Protein AF-A0A942SUY9-F1 (afdb_monomer_lite)

Secondary structure (DSSP, 8-state):
-HHHHHHHHHHHHHHHHHHHHHHHHHHHHHHHHHT--HHHHHHHHHHHHHHHHHHHHHHHHHHHHHHHHHHHTT---TT--HHHHHHH---HHHHHHHHHHHHHHHHHHHHHHHHHHHHHHHHHHHHHHHHHHHHHHHHT-------S------SSSS----

Radius of gyration: 27.51 Å; chains: 1; bounding box: 75×38×68 Å

Foldseek 3Di:
DVLLVQLLVLLVVLLVLLVVLLVLLVVLVVCLVVVPDPVVVVVSVVVNVVSVVVNVVSVVSNLVSQVVVCVVVVHPDPDCDLVNVLVPDPDPVSSVSSVVSVVSSVVSVVSSVVSVVVSVVSVVVVVVVVVVVVVVVVVPDDPPDPDPDPDDPPPDDPPDDD

Structure (mmCIF, N/CA/C/O backbone):
data_AF-A0A942SUY9-F1
#
_entry.id   AF-A0A942SUY9-F1
#
loop_
_atom_site.group_PDB
_atom_site.id
_atom_site.type_symbol
_atom_site.label_atom_id
_atom_site.label_alt_id
_atom_site.label_comp_id
_atom_site.label_asym_id
_atom_site.label_entity_id
_atom_site.label_seq_id
_atom_site.pdbx_PDB_ins_code
_atom_site.Cartn_x
_atom_site.Cartn_y
_atom_site.Cartn_z
_atom_site.occupancy
_atom_site.B_iso_or_equiv
_atom_site.auth_seq_id
_atom_site.auth_comp_id
_atom_site.auth_asym_id
_atom_site.auth_atom_id
_atom_site.pdbx_PDB_model_num
ATOM 1 N N . MET A 1 1 ? -23.904 1.692 16.390 1.00 52.28 1 MET A N 1
ATOM 2 C CA . MET A 1 1 ? -23.427 0.503 15.653 1.00 52.28 1 MET A CA 1
ATOM 3 C C . MET A 1 1 ? -23.087 0.849 14.207 1.00 52.28 1 MET A C 1
ATOM 5 O O . MET A 1 1 ? -21.927 0.708 13.861 1.00 52.28 1 MET A O 1
ATOM 9 N N . GLU A 1 2 ? -23.992 1.466 13.437 1.00 63.59 2 GLU A N 1
ATOM 10 C CA . GLU A 1 2 ? -23.779 1.797 12.008 1.00 63.59 2 GLU A CA 1
ATOM 11 C C . GLU A 1 2 ? -22.434 2.455 11.622 1.00 63.59 2 GLU A C 1
ATOM 13 O O . GLU A 1 2 ? -21.849 2.089 10.607 1.00 63.59 2 GLU A O 1
ATOM 18 N N . SER A 1 3 ? -21.914 3.419 12.393 1.00 70.12 3 SER A N 1
ATOM 19 C CA . SER A 1 3 ? -20.660 4.115 12.036 1.00 70.12 3 SER A CA 1
ATOM 20 C C . SER A 1 3 ? -19.411 3.231 12.176 1.00 70.12 3 SER A C 1
ATOM 22 O O . SER A 1 3 ? -18.438 3.420 11.451 1.00 70.12 3 SER A O 1
ATOM 24 N N . LEU A 1 4 ? -19.436 2.246 13.081 1.00 75.62 4 LEU A N 1
ATOM 25 C CA . LEU A 1 4 ? -18.316 1.328 13.311 1.00 75.62 4 LEU A CA 1
ATOM 26 C C . LEU A 1 4 ? -18.268 0.231 12.241 1.00 75.62 4 LEU A C 1
ATOM 28 O O . LEU A 1 4 ? -17.191 -0.137 11.771 1.00 75.62 4 LEU A O 1
ATOM 32 N N . ASP A 1 5 ? -19.440 -0.230 11.805 1.00 80.56 5 ASP A N 1
ATOM 33 C CA . ASP A 1 5 ? -19.569 -1.181 10.701 1.00 80.56 5 ASP A CA 1
ATOM 34 C C . ASP A 1 5 ? -19.111 -0.539 9.383 1.00 80.56 5 ASP A C 1
ATOM 36 O O . ASP A 1 5 ? -18.335 -1.137 8.638 1.00 80.56 5 ASP A O 1
ATOM 40 N N . LYS A 1 6 ? -19.480 0.731 9.145 1.00 84.19 6 LYS A N 1
ATOM 41 C CA . LYS A 1 6 ? -18.977 1.526 8.009 1.00 84.19 6 LYS A CA 1
ATOM 42 C C . LYS A 1 6 ? -17.454 1.663 8.032 1.00 84.19 6 LYS A C 1
ATOM 44 O O . LYS A 1 6 ? -16.810 1.404 7.018 1.00 84.19 6 LYS A O 1
ATOM 49 N N . LEU A 1 7 ? -16.865 2.004 9.182 1.00 83.81 7 LEU A N 1
ATOM 50 C CA . LEU A 1 7 ? -15.408 2.088 9.328 1.00 83.81 7 LEU A CA 1
ATOM 51 C C . LEU A 1 7 ? -14.733 0.740 9.045 1.00 83.81 7 LEU A C 1
ATOM 53 O O . LEU A 1 7 ? -13.727 0.687 8.342 1.00 83.81 7 LEU A O 1
ATOM 57 N N . THR A 1 8 ? -15.304 -0.354 9.551 1.00 84.88 8 THR A N 1
ATOM 58 C CA . THR A 1 8 ? -14.786 -1.708 9.315 1.00 84.88 8 THR A CA 1
ATOM 59 C C . THR A 1 8 ? -14.827 -2.056 7.827 1.00 84.88 8 THR A C 1
ATOM 61 O O . THR A 1 8 ? -13.835 -2.542 7.289 1.00 84.88 8 THR A O 1
ATOM 64 N N . GLN A 1 9 ? -15.919 -1.729 7.132 1.00 87.62 9 GLN A N 1
ATOM 65 C CA . GLN A 1 9 ? -16.048 -1.952 5.692 1.00 87.62 9 GLN A CA 1
ATOM 66 C C . GLN A 1 9 ? -15.022 -1.148 4.879 1.00 87.62 9 GLN A C 1
ATOM 68 O O . GLN A 1 9 ? -14.422 -1.680 3.940 1.00 87.62 9 GLN A O 1
ATOM 73 N N . VAL A 1 10 ? -14.782 0.115 5.247 1.00 88.31 10 VAL A N 1
ATOM 74 C CA . VAL A 1 10 ? -13.748 0.953 4.618 1.00 88.31 10 VAL A CA 1
ATOM 75 C C . VAL A 1 10 ? -12.361 0.352 4.843 1.00 88.31 10 VAL A C 1
ATOM 77 O O . VAL A 1 10 ? -11.586 0.236 3.898 1.00 88.31 10 VAL A O 1
ATOM 80 N N . MET A 1 11 ? -12.062 -0.104 6.061 1.00 86.62 11 MET A N 1
ATOM 81 C CA . MET A 1 11 ? -10.779 -0.732 6.394 1.00 86.62 11 MET A CA 1
ATOM 82 C C . MET A 1 11 ? -10.549 -2.041 5.624 1.00 86.62 11 MET A C 1
ATOM 84 O O . MET A 1 11 ? -9.448 -2.278 5.134 1.00 86.62 11 MET A O 1
ATOM 88 N N . VAL A 1 12 ? -11.581 -2.875 5.459 1.00 89.00 12 VAL A N 1
ATOM 89 C CA . VAL A 1 12 ? -11.506 -4.088 4.623 1.00 89.00 12 VAL A CA 1
ATOM 90 C C . VAL A 1 12 ? -11.263 -3.730 3.156 1.00 89.00 12 VAL A C 1
ATOM 92 O O . VAL A 1 12 ? -10.423 -4.345 2.503 1.00 89.00 12 VAL A O 1
ATOM 95 N N . SER A 1 13 ? -11.945 -2.701 2.650 1.00 89.19 13 SER A N 1
ATOM 96 C CA . SER A 1 13 ? -11.771 -2.232 1.269 1.00 89.19 13 SER A CA 1
ATOM 97 C C . SER A 1 13 ? -10.371 -1.652 1.032 1.00 89.19 13 SER A C 1
ATOM 99 O O . SER A 1 13 ? -9.785 -1.870 -0.025 1.00 89.19 13 SER A O 1
ATOM 101 N N . LEU A 1 14 ? -9.799 -0.961 2.027 1.00 86.38 14 LEU A N 1
ATOM 102 C CA . LEU A 1 14 ? -8.409 -0.501 1.997 1.00 86.38 14 LEU A CA 1
ATOM 103 C C . LEU A 1 14 ? -7.436 -1.674 1.901 1.00 86.38 14 LEU A C 1
ATOM 105 O O . LEU A 1 14 ? -6.504 -1.610 1.102 1.00 86.38 14 LEU A O 1
ATOM 109 N N . VAL A 1 15 ? -7.653 -2.739 2.677 1.00 89.12 15 VAL A N 1
ATOM 110 C CA . VAL A 1 15 ? -6.819 -3.947 2.614 1.00 89.12 15 VAL A CA 1
ATOM 111 C C . VAL A 1 15 ? -6.871 -4.580 1.224 1.00 89.12 15 VAL A C 1
ATOM 113 O O . VAL A 1 15 ? -5.812 -4.808 0.650 1.00 89.12 15 VAL A O 1
ATOM 116 N N . ASP A 1 16 ? -8.060 -4.794 0.652 1.00 90.88 16 ASP A N 1
ATOM 117 C CA . ASP A 1 16 ? -8.207 -5.368 -0.699 1.00 90.88 16 ASP A CA 1
ATOM 118 C C . ASP A 1 16 ? -7.511 -4.500 -1.764 1.00 90.88 16 ASP A C 1
ATOM 120 O O . ASP A 1 16 ? -6.772 -5.001 -2.613 1.00 90.88 16 ASP A O 1
ATOM 124 N N . ALA A 1 17 ? -7.660 -3.174 -1.686 1.00 87.88 17 ALA A N 1
ATOM 125 C CA . ALA A 1 17 ? -6.982 -2.262 -2.604 1.00 87.88 17 ALA A CA 1
ATOM 126 C C . ALA A 1 17 ? -5.445 -2.338 -2.491 1.00 87.88 17 ALA A C 1
ATOM 128 O O . ALA A 1 17 ? -4.758 -2.337 -3.515 1.00 87.88 17 ALA A O 1
ATOM 129 N N . HIS A 1 18 ? -4.900 -2.454 -1.274 1.00 88.12 18 HIS A N 1
ATOM 130 C CA . HIS A 1 18 ? -3.458 -2.622 -1.058 1.00 88.12 18 HIS A CA 1
ATOM 131 C C . HIS A 1 18 ? -2.959 -4.004 -1.508 1.00 88.12 18 HIS A C 1
ATOM 133 O O . HIS A 1 18 ? -1.880 -4.094 -2.086 1.00 88.12 18 HIS A O 1
ATOM 139 N N . GLU A 1 19 ? -3.731 -5.075 -1.313 1.00 90.25 19 GLU A N 1
ATOM 140 C CA . GLU A 1 19 ? -3.382 -6.412 -1.818 1.00 90.25 19 GLU A CA 1
ATOM 141 C C . GLU A 1 19 ? -3.293 -6.429 -3.347 1.00 90.25 19 GLU A C 1
ATOM 143 O O . GLU A 1 19 ? -2.331 -6.955 -3.911 1.00 90.25 19 GLU A O 1
ATOM 148 N N . ARG A 1 20 ? -4.245 -5.783 -4.030 1.00 89.62 20 ARG A N 1
ATOM 149 C CA . ARG A 1 20 ? -4.211 -5.628 -5.493 1.00 89.62 20 ARG A CA 1
ATOM 150 C C . ARG A 1 20 ? -3.013 -4.804 -5.955 1.00 89.62 20 ARG A C 1
ATOM 152 O O . ARG A 1 20 ? -2.364 -5.174 -6.931 1.00 89.62 20 ARG A O 1
ATOM 159 N N . LEU A 1 21 ? -2.702 -3.712 -5.253 1.00 87.56 21 LEU A N 1
ATOM 160 C CA . LEU A 1 21 ? -1.543 -2.875 -5.567 1.00 87.56 21 LEU A CA 1
ATOM 161 C C . LEU A 1 21 ? -0.229 -3.652 -5.399 1.00 87.56 21 LEU A C 1
ATOM 163 O O . LEU A 1 21 ? 0.648 -3.567 -6.254 1.00 87.56 21 LEU A O 1
ATOM 167 N N . LEU A 1 22 ? -0.114 -4.454 -4.339 1.00 88.00 22 LEU A N 1
ATOM 168 C CA . LEU A 1 22 ? 1.030 -5.335 -4.119 1.00 88.00 22 LEU A CA 1
ATOM 169 C C . LEU A 1 22 ? 1.167 -6.382 -5.232 1.00 88.00 22 LEU A C 1
ATOM 171 O O . LEU A 1 22 ? 2.281 -6.644 -5.686 1.00 88.00 22 LEU A O 1
ATOM 175 N N . GLY A 1 23 ? 0.051 -6.962 -5.684 1.00 88.56 23 GLY A N 1
ATOM 176 C CA . GLY A 1 23 ? 0.022 -7.880 -6.824 1.00 88.56 23 GLY A CA 1
ATOM 177 C C . GLY A 1 23 ? 0.595 -7.237 -8.087 1.00 88.56 23 GLY A C 1
ATOM 178 O O . GLY A 1 23 ? 1.552 -7.757 -8.656 1.00 88.56 23 GLY A O 1
ATOM 179 N N . LEU A 1 24 ? 0.101 -6.050 -8.456 1.00 87.62 24 LEU A N 1
ATOM 180 C CA . LEU A 1 24 ? 0.624 -5.302 -9.606 1.00 87.62 24 LEU A CA 1
ATOM 181 C C . LEU A 1 24 ? 2.106 -4.946 -9.456 1.00 87.62 24 LEU A C 1
ATOM 183 O O . LEU A 1 24 ? 2.856 -5.046 -10.424 1.00 87.62 24 LEU A O 1
ATOM 187 N N . ALA A 1 25 ? 2.546 -4.560 -8.257 1.00 85.44 25 ALA A N 1
ATOM 188 C CA . ALA A 1 25 ? 3.944 -4.223 -8.008 1.00 85.44 25 ALA A CA 1
ATOM 189 C C . ALA A 1 25 ? 4.876 -5.435 -8.205 1.00 85.44 25 ALA A C 1
ATOM 191 O O . ALA A 1 25 ? 5.979 -5.276 -8.735 1.00 85.44 25 ALA A O 1
ATOM 192 N N . LYS A 1 26 ? 4.427 -6.640 -7.820 1.00 86.88 26 LYS A N 1
ATOM 193 C CA . LYS A 1 26 ? 5.146 -7.908 -8.038 1.00 86.88 26 LYS A CA 1
ATOM 194 C C . LYS A 1 26 ? 5.122 -8.342 -9.506 1.00 86.88 26 LYS A C 1
ATOM 196 O O . LYS A 1 26 ? 6.146 -8.772 -10.025 1.00 86.88 26 LYS A O 1
ATOM 201 N N . GLU A 1 27 ? 3.993 -8.189 -10.196 1.00 86.00 27 GLU A N 1
ATOM 202 C CA . GLU A 1 27 ? 3.903 -8.444 -11.643 1.00 86.00 27 GLU A CA 1
ATOM 203 C C . GLU A 1 27 ? 4.849 -7.526 -12.429 1.00 86.00 27 GLU A C 1
ATOM 205 O O . GLU A 1 27 ? 5.609 -7.986 -13.279 1.00 86.00 27 GLU A O 1
ATOM 210 N N . LYS A 1 28 ? 4.880 -6.235 -12.081 1.00 84.00 28 LYS A N 1
ATOM 211 C CA . LYS A 1 28 ? 5.816 -5.257 -12.645 1.00 84.00 28 LYS A CA 1
ATOM 212 C C . LYS A 1 28 ? 7.272 -5.645 -12.395 1.00 84.00 28 LYS A C 1
ATOM 214 O O . LYS A 1 28 ? 8.099 -5.474 -13.284 1.00 84.00 28 LYS A O 1
ATOM 219 N N . GLN A 1 29 ? 7.586 -6.179 -11.213 1.00 82.31 29 GLN A N 1
ATOM 220 C CA . GLN A 1 29 ? 8.927 -6.671 -10.897 1.00 82.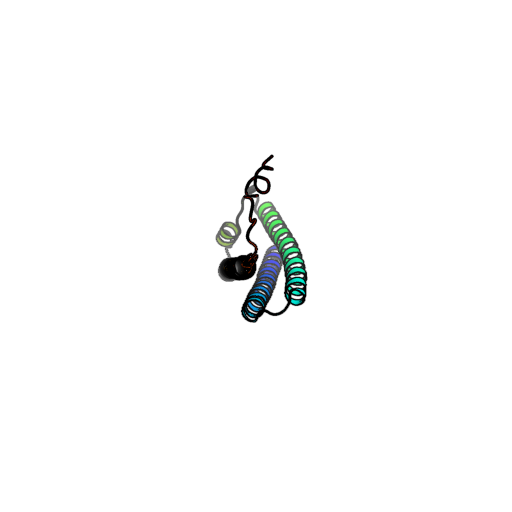31 29 GLN A CA 1
ATOM 221 C C . GLN A 1 29 ? 9.343 -7.813 -11.833 1.00 82.31 29 GLN A C 1
ATOM 223 O O . GLN A 1 29 ? 10.450 -7.783 -12.364 1.00 82.31 29 GLN A O 1
ATOM 228 N N . ALA A 1 30 ? 8.457 -8.784 -12.074 1.00 84.00 30 ALA A N 1
ATOM 229 C CA . ALA A 1 30 ? 8.721 -9.888 -12.999 1.00 84.00 30 ALA A CA 1
ATOM 230 C C . ALA A 1 30 ? 8.972 -9.381 -14.429 1.00 84.00 30 ALA A C 1
ATOM 232 O O . ALA A 1 30 ? 9.981 -9.716 -15.039 1.00 84.00 30 ALA A O 1
ATOM 233 N N . VAL A 1 31 ? 8.125 -8.471 -14.912 1.00 82.44 31 VAL A N 1
ATOM 234 C CA . VAL A 1 31 ? 8.239 -7.849 -16.244 1.00 82.44 31 VAL A CA 1
ATOM 235 C C . VAL A 1 31 ? 9.543 -7.053 -16.403 1.00 82.44 31 VAL A C 1
ATOM 237 O O . VAL A 1 31 ? 10.172 -7.106 -17.459 1.00 82.44 31 VAL A O 1
ATOM 240 N N . LEU A 1 32 ? 9.985 -6.344 -15.356 1.00 79.88 32 LEU A N 1
ATOM 241 C CA . LEU A 1 32 ? 11.270 -5.630 -15.347 1.00 79.88 32 LEU A CA 1
ATOM 242 C C . LEU A 1 32 ? 12.473 -6.580 -15.418 1.00 79.88 32 LEU A C 1
ATOM 244 O O . LEU A 1 32 ? 13.470 -6.236 -16.049 1.00 79.88 32 LEU A O 1
ATOM 248 N N . ILE A 1 33 ? 12.389 -7.749 -14.776 1.00 80.06 33 ILE A N 1
ATOM 249 C CA . ILE A 1 33 ? 13.440 -8.777 -14.811 1.00 80.06 33 ILE A CA 1
ATOM 250 C C . ILE A 1 33 ? 13.493 -9.446 -16.189 1.00 80.06 33 ILE A C 1
ATOM 252 O O . ILE A 1 33 ? 14.582 -9.636 -16.728 1.00 80.06 33 ILE A O 1
ATOM 256 N N . ASP A 1 34 ? 12.333 -9.750 -16.771 1.00 80.12 34 ASP A N 1
ATOM 257 C CA . ASP A 1 34 ? 12.224 -10.392 -18.085 1.00 80.12 34 ASP A CA 1
ATOM 258 C C . ASP A 1 34 ? 12.611 -9.447 -19.240 1.00 80.12 34 ASP A C 1
ATOM 260 O O . ASP A 1 34 ? 12.926 -9.896 -20.343 1.00 80.12 34 ASP A O 1
ATOM 264 N N . GLY A 1 35 ? 12.633 -8.131 -18.991 1.00 69.44 35 GLY A N 1
ATOM 265 C CA . GLY A 1 35 ? 12.999 -7.116 -19.981 1.00 69.44 35 GLY A CA 1
ATOM 266 C C . GLY A 1 35 ? 11.892 -6.818 -20.995 1.00 69.44 35 GLY A C 1
ATOM 267 O O . GLY A 1 35 ? 12.170 -6.312 -22.086 1.00 69.44 35 GLY A O 1
ATOM 268 N N . SER A 1 36 ? 10.640 -7.128 -20.654 1.00 60.31 36 SER A N 1
ATOM 269 C CA . SER A 1 36 ? 9.478 -6.882 -21.507 1.00 60.31 36 SER A CA 1
ATOM 270 C C . SER A 1 36 ? 9.256 -5.3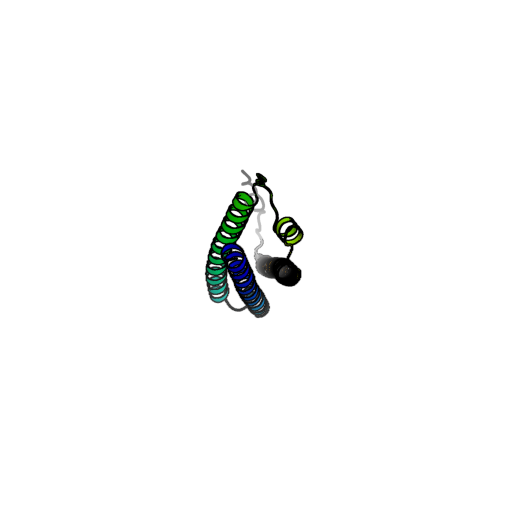79 -21.728 1.00 60.31 36 SER A C 1
ATOM 272 O O . SER A 1 36 ? 9.466 -4.549 -20.843 1.00 60.31 36 SER A O 1
ATOM 274 N N . GLY A 1 37 ? 8.880 -5.022 -22.958 1.00 65.62 37 GLY A N 1
ATOM 275 C CA . GLY A 1 37 ? 8.954 -3.662 -23.496 1.00 65.62 37 GLY A CA 1
ATOM 276 C C . GLY A 1 37 ? 8.226 -2.563 -22.706 1.00 65.62 37 GLY A C 1
ATOM 277 O O . GLY A 1 37 ? 7.296 -2.794 -21.934 1.00 65.62 37 GLY A O 1
ATOM 278 N N . VAL A 1 38 ? 8.623 -1.316 -22.981 1.00 72.44 38 VAL A N 1
ATOM 279 C CA . VAL A 1 38 ? 8.148 -0.072 -22.334 1.00 72.44 38 VAL A CA 1
ATOM 280 C C . VAL A 1 38 ? 6.613 0.059 -22.288 1.00 72.44 38 VAL A C 1
ATOM 282 O O . VAL A 1 38 ? 6.068 0.644 -21.353 1.00 72.44 38 VAL A O 1
ATOM 285 N N . GLU A 1 39 ? 5.898 -0.520 -23.254 1.00 76.50 39 GLU A N 1
ATOM 286 C CA . GLU A 1 39 ? 4.429 -0.510 -23.326 1.00 76.50 39 GLU A CA 1
ATOM 287 C C . GLU A 1 39 ? 3.752 -1.275 -22.173 1.00 76.50 39 GLU A C 1
ATOM 289 O O . GLU A 1 39 ? 2.680 -0.887 -21.705 1.00 76.50 39 GLU A O 1
ATOM 294 N N . GLU A 1 40 ? 4.360 -2.354 -21.669 1.00 78.94 40 GLU A N 1
ATOM 295 C CA . GLU A 1 40 ? 3.839 -3.072 -20.499 1.00 78.94 40 GLU A CA 1
ATOM 296 C C . GLU A 1 40 ? 3.975 -2.241 -19.232 1.00 78.94 40 GLU A C 1
ATOM 298 O O . GLU A 1 40 ? 3.010 -2.110 -18.477 1.00 78.94 40 GLU A O 1
ATOM 303 N N . LEU A 1 41 ? 5.119 -1.581 -19.056 1.00 79.12 41 LEU A N 1
ATOM 304 C CA . LEU A 1 41 ? 5.349 -0.679 -17.930 1.00 79.12 41 LEU A CA 1
ATOM 305 C C . LEU A 1 41 ? 4.336 0.471 -17.908 1.00 79.12 41 LEU A C 1
ATOM 307 O O . LEU A 1 41 ? 3.805 0.793 -16.846 1.00 79.12 41 LEU A O 1
ATOM 311 N N . GLN A 1 42 ? 3.994 1.042 -19.067 1.00 79.56 42 GLN A N 1
ATOM 312 C CA . GLN A 1 42 ? 2.954 2.074 -19.163 1.00 79.56 42 GLN A CA 1
ATOM 313 C C . GLN A 1 42 ? 1.573 1.566 -18.718 1.00 79.56 42 GLN A C 1
ATOM 315 O O . GLN A 1 42 ? 0.850 2.275 -18.014 1.00 79.56 42 GLN A O 1
ATOM 320 N N . ARG A 1 43 ? 1.213 0.323 -19.066 1.00 84.69 43 ARG A N 1
ATOM 321 C CA . ARG A 1 43 ? -0.044 -0.297 -18.614 1.00 84.69 43 ARG A CA 1
ATOM 322 C C . ARG A 1 43 ? -0.068 -0.505 -17.099 1.00 84.69 43 ARG A C 1
ATOM 324 O O . ARG A 1 43 ? -1.109 -0.263 -16.483 1.00 84.69 43 ARG A O 1
ATOM 331 N N . PHE A 1 44 ? 1.054 -0.900 -16.492 1.00 85.56 44 PHE A N 1
ATOM 332 C CA . PHE A 1 44 ? 1.162 -0.995 -15.032 1.00 85.56 44 PHE A CA 1
ATOM 333 C C . PHE A 1 44 ? 1.000 0.368 -14.363 1.00 85.56 44 PHE A C 1
ATOM 335 O O . PHE A 1 44 ? 0.195 0.478 -13.444 1.00 85.56 44 PHE A O 1
ATOM 342 N N . LEU A 1 45 ? 1.660 1.414 -14.869 1.00 84.00 45 LEU A N 1
ATOM 343 C CA . LEU A 1 45 ? 1.549 2.770 -14.316 1.00 84.00 45 LEU A CA 1
ATOM 344 C C . LEU A 1 45 ? 0.099 3.278 -14.297 1.00 84.00 45 LEU A C 1
ATOM 346 O O . LEU A 1 45 ? -0.344 3.843 -13.299 1.00 84.00 45 LEU A O 1
ATOM 350 N N . TYR A 1 46 ? -0.669 3.041 -15.365 1.00 86.56 46 TYR A N 1
ATOM 351 C CA . TYR A 1 46 ? -2.079 3.443 -15.414 1.00 86.56 46 TYR A CA 1
ATOM 352 C C . TYR A 1 46 ? -2.937 2.712 -14.365 1.00 86.56 46 TYR A C 1
ATOM 354 O O . TYR A 1 46 ? -3.762 3.321 -13.673 1.00 86.56 46 TYR A O 1
ATOM 362 N N . ARG A 1 47 ? -2.728 1.397 -14.216 1.00 87.38 47 ARG A N 1
ATOM 363 C CA . ARG A 1 47 ? -3.439 0.577 -13.223 1.00 87.38 47 ARG A CA 1
ATOM 364 C C . ARG A 1 47 ? -3.055 0.961 -11.792 1.00 87.38 47 ARG A C 1
ATOM 366 O O . ARG A 1 47 ? -3.941 1.090 -10.951 1.00 87.38 47 ARG A O 1
ATOM 373 N N . GLU A 1 48 ? -1.765 1.190 -11.539 1.00 87.19 48 GLU A N 1
ATOM 374 C CA . GLU A 1 48 ? -1.242 1.681 -10.260 1.00 87.19 48 GLU A CA 1
ATOM 375 C C . GLU A 1 48 ? -1.881 3.031 -9.905 1.00 87.19 48 GLU A C 1
ATOM 377 O O . GLU A 1 48 ? -2.438 3.160 -8.819 1.00 87.19 48 GLU A O 1
ATOM 382 N N . SER A 1 49 ? -1.908 3.997 -10.832 1.00 83.94 49 SER A N 1
ATOM 383 C CA . SER A 1 49 ? -2.532 5.313 -10.607 1.00 83.94 49 SER A CA 1
ATOM 384 C C . SER A 1 49 ? -4.007 5.198 -10.221 1.00 83.94 49 SER A C 1
ATOM 386 O O . SER A 1 49 ? -4.450 5.825 -9.264 1.00 83.94 49 SER A O 1
ATOM 388 N N . THR A 1 50 ? -4.764 4.350 -10.922 1.00 89.31 50 THR A N 1
ATOM 389 C CA . THR A 1 50 ? -6.195 4.151 -10.643 1.00 89.31 50 THR A CA 1
ATOM 390 C C . THR A 1 50 ? -6.425 3.567 -9.244 1.00 89.31 50 THR A C 1
ATOM 392 O O . THR A 1 50 ? -7.351 3.972 -8.537 1.00 89.31 50 THR A O 1
ATOM 395 N N . LEU A 1 51 ? -5.584 2.615 -8.822 1.00 86.50 51 LEU A N 1
ATOM 396 C CA . LEU A 1 51 ? -5.654 2.043 -7.477 1.00 86.50 51 LEU A CA 1
ATOM 397 C C . LEU A 1 51 ? -5.230 3.045 -6.404 1.00 86.50 51 LEU A C 1
ATOM 399 O O . LEU A 1 51 ? -5.870 3.100 -5.359 1.00 86.50 51 LEU A O 1
ATOM 403 N N . VAL A 1 52 ? -4.200 3.854 -6.657 1.00 87.38 52 VAL A N 1
ATOM 404 C CA . VAL A 1 52 ? -3.767 4.914 -5.737 1.00 87.38 52 VAL A CA 1
ATOM 405 C C . VAL A 1 52 ? -4.892 5.927 -5.517 1.00 87.38 52 VAL A C 1
ATOM 407 O O . VAL A 1 52 ? -5.200 6.241 -4.368 1.00 87.38 52 VAL A O 1
ATOM 410 N N . ASP A 1 53 ? -5.580 6.357 -6.575 1.00 86.88 53 ASP A N 1
ATOM 411 C CA . ASP A 1 53 ? -6.730 7.262 -6.461 1.00 86.88 53 ASP A CA 1
ATOM 412 C C . ASP A 1 53 ? -7.877 6.637 -5.651 1.00 86.88 53 ASP A C 1
ATOM 414 O O . ASP A 1 53 ? -8.537 7.306 -4.848 1.00 86.88 53 ASP A O 1
ATOM 418 N N . ALA A 1 54 ? -8.132 5.338 -5.837 1.00 87.88 54 ALA A N 1
ATOM 419 C CA . ALA A 1 54 ? -9.129 4.609 -5.056 1.00 87.88 54 ALA A CA 1
ATOM 420 C C . ALA A 1 54 ? -8.733 4.510 -3.573 1.00 87.88 54 ALA A C 1
ATOM 422 O O . ALA A 1 54 ? -9.570 4.748 -2.700 1.00 87.88 54 ALA A O 1
ATOM 423 N N . ILE A 1 55 ? -7.460 4.222 -3.282 1.00 87.50 55 ILE A N 1
ATOM 424 C CA . ILE A 1 55 ? -6.913 4.180 -1.920 1.00 87.50 55 ILE A CA 1
ATOM 425 C C . ILE A 1 55 ? -7.045 5.549 -1.249 1.00 87.50 55 ILE A C 1
ATOM 427 O O . ILE A 1 55 ? -7.508 5.619 -0.114 1.00 87.50 55 ILE A O 1
ATOM 431 N N . GLN A 1 56 ? -6.720 6.641 -1.947 1.00 86.75 56 GLN A N 1
ATOM 432 C CA . GLN A 1 56 ? -6.869 7.999 -1.412 1.00 86.75 56 GLN A CA 1
ATOM 433 C C . GLN A 1 56 ? -8.321 8.307 -1.032 1.00 86.75 56 GLN A C 1
ATOM 435 O O . GLN A 1 56 ? -8.587 8.819 0.055 1.00 86.75 56 GLN A O 1
ATOM 440 N N . LYS A 1 57 ? -9.286 7.950 -1.890 1.00 89.25 57 LYS A N 1
ATOM 441 C CA . LYS A 1 57 ? -10.717 8.126 -1.592 1.00 89.25 57 LYS A CA 1
ATOM 442 C C . LYS A 1 57 ? -11.150 7.323 -0.367 1.00 89.25 57 LYS A C 1
ATOM 444 O O . LYS A 1 57 ? -11.868 7.852 0.481 1.00 89.25 57 LYS A O 1
ATOM 449 N N . LEU A 1 58 ? -10.714 6.069 -0.263 1.00 86.88 58 LEU A N 1
ATOM 450 C CA . LEU A 1 58 ? -11.012 5.215 0.886 1.00 86.88 58 LEU A CA 1
ATOM 451 C C . LEU A 1 58 ? -10.376 5.750 2.176 1.00 86.88 58 LEU A C 1
ATOM 453 O O . LEU A 1 58 ? -11.013 5.726 3.226 1.00 86.88 58 LEU A O 1
ATOM 457 N N . GLU A 1 59 ? -9.165 6.298 2.109 1.00 84.75 59 GLU A N 1
ATOM 458 C CA . GLU A 1 59 ? -8.499 6.903 3.265 1.00 84.75 59 GLU A CA 1
ATOM 459 C C . GLU A 1 59 ? -9.219 8.177 3.730 1.00 84.75 59 GLU A C 1
ATOM 461 O O . GLU A 1 59 ? -9.437 8.368 4.927 1.00 84.75 59 GLU A O 1
ATOM 466 N N . HIS A 1 60 ? -9.701 9.009 2.803 1.00 86.62 60 HIS A N 1
ATOM 467 C CA . HIS A 1 60 ? -10.565 10.141 3.147 1.00 86.62 60 HIS A CA 1
ATOM 468 C C . HIS A 1 60 ? -11.867 9.698 3.823 1.00 86.62 60 HIS A C 1
ATOM 470 O O . HIS A 1 60 ? -12.282 10.304 4.813 1.00 86.62 60 HIS A O 1
ATOM 476 N N . GLN A 1 61 ? -12.496 8.624 3.336 1.00 86.25 61 GLN A N 1
ATOM 477 C CA . GLN A 1 61 ? -13.674 8.044 3.986 1.00 86.25 61 GLN A CA 1
ATOM 478 C C . GLN A 1 61 ? -13.344 7.521 5.387 1.00 86.25 61 GLN A C 1
ATOM 480 O O . GLN A 1 61 ? -14.108 7.764 6.320 1.00 86.25 61 GLN A O 1
ATOM 485 N N . ARG A 1 62 ? -12.190 6.864 5.559 1.00 85.56 62 ARG A N 1
ATOM 486 C CA . ARG A 1 62 ? -11.712 6.394 6.864 1.00 85.56 62 ARG A CA 1
ATOM 487 C C . ARG A 1 62 ? -11.584 7.563 7.837 1.00 85.56 62 ARG A C 1
ATOM 489 O O . ARG A 1 62 ? -12.134 7.494 8.932 1.00 85.56 62 ARG A O 1
ATOM 496 N N . LEU A 1 63 ? -10.915 8.643 7.431 1.00 83.75 63 LEU A N 1
ATOM 497 C CA . LEU A 1 63 ? -10.744 9.848 8.248 1.00 83.75 63 LEU A CA 1
ATOM 498 C C . LEU A 1 63 ? -12.088 10.487 8.618 1.00 83.75 63 LEU A C 1
ATOM 500 O O . LEU A 1 63 ? -12.296 10.822 9.782 1.00 83.75 63 LEU A O 1
ATOM 504 N N . ALA A 1 64 ? -13.022 10.588 7.671 1.00 84.38 64 ALA A N 1
ATOM 505 C CA . ALA A 1 64 ? -14.359 11.114 7.935 1.00 84.38 64 ALA A CA 1
ATOM 506 C C . ALA A 1 64 ? -15.128 10.255 8.957 1.00 84.38 64 ALA A C 1
ATOM 508 O O . ALA A 1 64 ? -15.717 10.791 9.894 1.00 84.38 64 ALA A O 1
ATOM 509 N N . CYS A 1 65 ? -15.075 8.922 8.836 1.00 82.88 65 CYS A N 1
ATOM 510 C CA . CYS A 1 65 ? -15.695 8.011 9.802 1.00 82.88 65 CYS A CA 1
ATOM 511 C C . CYS A 1 65 ? -15.073 8.134 11.203 1.00 82.88 65 CYS A C 1
ATOM 513 O O . CYS A 1 65 ? -15.793 8.115 12.201 1.00 82.88 65 CYS A O 1
ATOM 515 N N . VAL A 1 66 ? -13.746 8.281 11.288 1.00 80.94 66 VAL A N 1
ATOM 516 C CA . VAL A 1 66 ? -13.026 8.497 12.554 1.00 80.94 66 VAL A CA 1
ATOM 517 C C . VAL A 1 66 ? -13.459 9.814 13.206 1.00 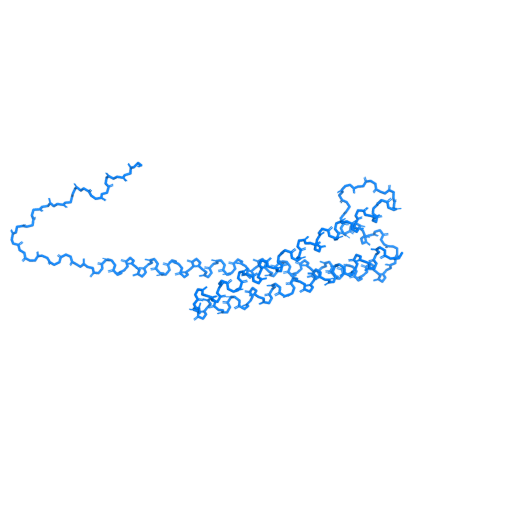80.94 66 VAL A C 1
ATOM 519 O O . VAL A 1 66 ? -13.774 9.831 14.395 1.00 80.94 66 VAL A O 1
ATOM 522 N N . GLN A 1 67 ? -13.541 10.897 12.430 1.00 80.06 67 GLN A N 1
ATOM 523 C CA . GLN A 1 67 ? -13.988 12.208 12.911 1.00 80.06 67 GLN A CA 1
ATOM 524 C C . GLN A 1 67 ? -15.438 12.177 13.404 1.00 80.06 67 GLN A C 1
ATOM 526 O O . GLN A 1 67 ? -15.729 12.665 14.496 1.00 80.06 67 GLN A O 1
ATOM 531 N N . GLU A 1 68 ? -16.346 11.561 12.644 1.00 80.25 68 GLU A N 1
ATOM 532 C CA . GLU A 1 68 ? -17.749 11.410 13.040 1.00 80.25 68 GLU A CA 1
ATOM 533 C C . GLU A 1 68 ? -17.876 10.639 14.362 1.00 80.25 68 GLU A C 1
ATOM 535 O O . GLU A 1 68 ? -18.658 11.006 15.242 1.00 80.25 68 GLU A O 1
ATOM 540 N N . TYR A 1 69 ? -17.075 9.586 14.531 1.00 76.50 69 TYR A N 1
ATOM 541 C CA . TYR A 1 69 ? -17.057 8.796 15.755 1.00 76.50 69 TYR A CA 1
ATOM 542 C C . TYR A 1 69 ? -16.487 9.583 16.948 1.00 76.50 69 TYR A C 1
ATOM 544 O O . TYR A 1 69 ? -17.048 9.524 18.043 1.00 76.50 69 TYR A O 1
ATOM 552 N N . SER A 1 70 ? -15.433 10.378 16.732 1.00 73.88 70 SER A N 1
ATOM 553 C CA . SER A 1 70 ? -14.850 11.268 17.748 1.00 73.88 70 SER A CA 1
ATOM 554 C C . SER A 1 70 ? -15.856 12.307 18.247 1.00 73.88 70 SER A C 1
ATOM 556 O O . SER A 1 70 ? -16.006 12.499 19.455 1.00 73.88 70 SER A O 1
ATOM 558 N N . LEU A 1 71 ? -16.602 12.931 17.326 1.00 76.62 71 LEU A N 1
ATOM 559 C CA . LEU A 1 71 ? -17.643 13.907 17.657 1.00 76.62 71 LEU A CA 1
ATOM 560 C C . LEU A 1 71 ? -18.743 13.296 18.535 1.00 76.62 71 LEU A C 1
ATOM 562 O O . LEU A 1 71 ? -19.186 13.935 19.488 1.00 76.62 71 LEU A O 1
ATOM 566 N N . ARG A 1 72 ? -19.153 12.050 18.262 1.00 74.69 72 ARG A N 1
ATOM 567 C CA . ARG A 1 72 ? -20.167 11.342 19.067 1.00 74.69 72 ARG A CA 1
ATOM 568 C C . ARG A 1 72 ? -19.695 11.014 20.482 1.00 74.69 72 ARG A C 1
ATOM 570 O O . ARG A 1 72 ? -20.511 11.002 21.396 1.00 74.69 72 ARG A O 1
ATOM 577 N N . LEU A 1 73 ? -18.403 10.748 20.662 1.00 70.88 73 LEU A N 1
ATOM 578 C CA . LEU A 1 73 ? -17.809 10.482 21.975 1.00 70.88 73 LEU A CA 1
ATOM 579 C C . LEU A 1 73 ? -17.533 11.759 22.784 1.00 70.88 73 LEU A C 1
ATOM 581 O O . LEU A 1 73 ? -17.128 11.666 23.940 1.00 70.88 73 LEU A O 1
ATOM 585 N N . GLY A 1 74 ? -17.736 12.945 22.201 1.00 67.19 74 GLY A N 1
ATOM 586 C CA . GLY A 1 74 ? -17.448 14.221 22.858 1.00 67.19 74 GLY A CA 1
ATOM 587 C C . GLY A 1 74 ? -15.952 14.505 23.029 1.00 67.19 74 GLY A C 1
ATOM 588 O O . GLY A 1 74 ? -15.587 15.449 23.727 1.00 67.19 74 GLY A O 1
ATOM 589 N N . VAL A 1 75 ? -15.083 13.720 22.384 1.00 66.12 75 VAL A N 1
ATOM 590 C CA . VAL A 1 75 ? -13.634 13.931 22.401 1.00 66.12 75 VAL A CA 1
ATOM 591 C C . VAL A 1 75 ? -13.285 14.872 21.252 1.00 66.12 75 VAL A C 1
ATOM 593 O O . VAL A 1 75 ? -13.380 14.516 20.077 1.00 66.12 75 VAL A O 1
ATOM 596 N N . LYS A 1 76 ? -12.916 16.111 21.591 1.00 54.69 76 LYS A N 1
ATOM 597 C CA . LYS A 1 76 ? -12.292 17.062 20.663 1.00 54.69 76 LYS A CA 1
ATOM 598 C C . LYS A 1 76 ? -10.804 16.739 20.564 1.00 54.69 76 LYS A C 1
ATOM 600 O O . LYS A 1 76 ? -9.986 17.437 21.149 1.00 54.69 76 LYS A O 1
ATOM 605 N N . GLU A 1 77 ? -10.452 15.684 19.846 1.00 55.62 77 GLU A N 1
ATOM 606 C CA . GLU A 1 77 ? -9.063 15.490 19.437 1.00 55.62 77 GLU A CA 1
ATOM 607 C C . GLU A 1 77 ? -8.986 15.476 17.918 1.00 55.62 77 GLU A C 1
ATOM 609 O O . GLU A 1 77 ? -9.492 14.577 17.250 1.00 55.62 77 GLU A O 1
ATOM 614 N N . GLU A 1 78 ? -8.308 16.485 17.372 1.00 55.28 78 GLU A N 1
ATOM 615 C CA . GLU A 1 78 ? -7.942 16.567 15.953 1.00 55.28 78 GLU A CA 1
ATOM 616 C C . GLU A 1 78 ? -6.980 15.434 15.536 1.00 55.28 78 GLU A C 1
ATOM 618 O O . GLU A 1 78 ? -6.731 15.235 14.350 1.00 55.28 78 GLU A O 1
ATOM 623 N N . SER A 1 79 ? -6.469 14.656 16.497 1.00 57.84 79 SER A N 1
ATOM 624 C CA . SER A 1 79 ? -5.446 13.624 16.316 1.00 57.84 79 SER A CA 1
ATOM 625 C C . SER A 1 79 ? -5.862 12.237 16.809 1.00 57.84 79 SER A C 1
ATOM 627 O O . SER A 1 79 ? -4.999 11.432 17.159 1.00 57.84 79 SER A O 1
ATOM 629 N N . LEU A 1 80 ? -7.160 11.936 16.887 1.00 66.25 80 LEU A N 1
ATOM 630 C CA . LEU A 1 80 ? -7.605 10.633 17.378 1.00 66.25 80 LEU A CA 1
ATOM 631 C C . LEU A 1 80 ? -7.196 9.531 16.382 1.00 66.25 80 LEU A C 1
ATOM 633 O O . LEU A 1 80 ? -7.699 9.449 15.258 1.00 66.25 80 LEU A O 1
ATOM 637 N N . THR A 1 81 ? -6.223 8.703 16.771 1.00 70.38 81 THR A N 1
ATOM 638 C CA . THR A 1 81 ? -5.666 7.677 15.882 1.00 70.38 81 THR A CA 1
ATOM 639 C C . THR A 1 81 ? -6.514 6.407 15.892 1.00 70.38 81 THR A C 1
ATOM 641 O O . THR A 1 81 ? -7.258 6.126 16.833 1.00 70.38 81 THR A O 1
ATOM 644 N N . MET A 1 82 ? -6.367 5.567 14.862 1.00 73.88 82 MET A N 1
ATOM 645 C CA . MET A 1 82 ? -7.052 4.267 14.816 1.00 73.88 82 MET A CA 1
ATOM 646 C C . MET A 1 82 ? -6.680 3.377 16.014 1.00 73.88 82 MET A C 1
ATOM 648 O O . MET A 1 82 ? -7.501 2.606 16.505 1.00 73.88 82 MET A O 1
ATOM 652 N N . VAL A 1 83 ? -5.456 3.519 16.528 1.00 74.75 83 VAL A N 1
ATOM 653 C CA . VAL A 1 83 ? -4.992 2.812 17.727 1.00 74.75 83 VAL A CA 1
ATOM 654 C C . VAL A 1 83 ? -5.779 3.256 18.958 1.00 74.75 83 VAL A C 1
ATOM 656 O O . VAL A 1 83 ? -6.158 2.417 19.777 1.00 74.75 83 VAL A O 1
ATOM 659 N N . ASP A 1 84 ? -6.062 4.549 19.078 1.00 75.56 84 ASP A N 1
ATOM 660 C CA . ASP A 1 84 ? -6.801 5.096 20.213 1.00 75.56 84 ASP A CA 1
ATOM 661 C C . ASP A 1 84 ? -8.289 4.750 20.123 1.00 75.56 84 ASP A C 1
ATOM 663 O O . ASP A 1 84 ? -8.863 4.287 21.109 1.00 75.56 84 ASP A O 1
ATOM 667 N N . LEU A 1 85 ? -8.871 4.771 18.918 1.00 76.38 85 LEU A N 1
ATOM 668 C CA . LEU A 1 85 ? -10.215 4.237 18.678 1.00 76.38 85 LEU A CA 1
ATOM 669 C C . LEU A 1 85 ? -10.357 2.776 19.111 1.00 76.38 85 LEU A C 1
ATOM 671 O O . LEU A 1 85 ? -11.335 2.428 19.768 1.00 76.38 85 LEU A O 1
ATOM 675 N N . ILE A 1 86 ? -9.391 1.918 18.766 1.00 78.12 86 ILE A N 1
ATOM 676 C CA . ILE A 1 86 ? -9.384 0.500 19.162 1.00 78.12 86 ILE A CA 1
ATOM 677 C C . ILE A 1 86 ? -9.301 0.366 20.688 1.00 78.12 86 ILE A C 1
ATOM 679 O O . ILE A 1 86 ? -9.945 -0.511 21.266 1.00 78.12 86 ILE A O 1
ATOM 683 N N . LYS A 1 87 ? -8.524 1.215 21.373 1.00 79.19 87 LYS A N 1
ATOM 684 C CA . LYS A 1 87 ? -8.427 1.184 22.842 1.00 79.19 87 LYS A CA 1
ATOM 685 C C . LYS A 1 87 ? -9.757 1.526 23.507 1.00 79.19 87 LYS A C 1
ATOM 687 O O . LYS A 1 87 ? -10.103 0.834 24.462 1.00 79.19 87 LYS A O 1
ATOM 692 N N . MET A 1 88 ? -10.472 2.517 22.973 1.00 75.81 88 MET A N 1
ATOM 693 C CA . MET A 1 88 ? -11.758 3.009 23.483 1.00 75.81 88 MET A CA 1
ATOM 694 C C . MET A 1 88 ? -12.938 2.060 23.219 1.00 75.81 88 MET A C 1
ATOM 696 O O . MET A 1 88 ? -14.013 2.270 23.772 1.00 75.81 88 MET A O 1
ATOM 700 N N . GLN A 1 89 ? -12.772 1.017 22.396 1.00 78.81 89 GLN A N 1
ATOM 701 C CA . GLN A 1 89 ? -13.821 0.013 22.203 1.00 78.81 89 GLN A CA 1
ATOM 702 C C . GLN A 1 89 ? -13.980 -0.879 23.439 1.00 78.81 89 GLN A C 1
ATOM 704 O O . GLN A 1 89 ? -13.042 -1.574 23.841 1.00 78.81 89 GLN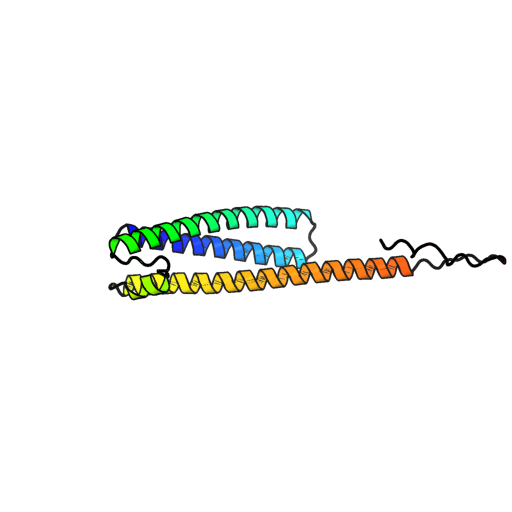 A O 1
ATOM 709 N N . GLU A 1 90 ? -15.198 -0.916 23.980 1.00 78.44 90 GLU A N 1
ATOM 710 C CA . GLU A 1 90 ? -15.581 -1.802 25.088 1.00 78.44 90 GLU A CA 1
ATOM 711 C C . GLU A 1 90 ? -15.813 -3.248 24.620 1.00 78.44 90 GLU A C 1
ATOM 713 O O . GLU A 1 90 ? -15.556 -4.200 25.356 1.00 78.44 90 GLU A O 1
ATOM 718 N N . ASN A 1 91 ? -16.249 -3.437 23.368 1.00 82.06 91 ASN A N 1
ATOM 719 C CA . ASN A 1 91 ? -16.476 -4.764 22.800 1.00 82.06 91 ASN A CA 1
ATOM 720 C C . ASN A 1 91 ? -15.153 -5.413 22.357 1.00 82.06 91 ASN A C 1
ATOM 722 O O . ASN A 1 91 ? -14.510 -4.984 21.393 1.00 82.06 91 ASN A O 1
ATOM 726 N N . THR A 1 92 ? -14.775 -6.497 23.034 1.00 81.56 92 THR A N 1
ATOM 727 C CA . THR A 1 92 ? -13.527 -7.238 22.805 1.00 81.56 92 THR A CA 1
ATOM 728 C C . THR A 1 92 ? -13.433 -7.876 21.419 1.00 81.56 92 THR A C 1
ATOM 730 O O . THR A 1 92 ? -12.348 -7.881 20.836 1.00 81.56 92 THR A O 1
ATOM 733 N N . ALA A 1 93 ? -14.542 -8.364 20.855 1.00 81.56 93 ALA A N 1
ATOM 734 C CA . ALA A 1 93 ? -14.555 -8.985 19.530 1.00 81.56 93 ALA A CA 1
ATOM 735 C C . ALA A 1 93 ? -14.294 -7.952 18.424 1.00 81.56 93 ALA A C 1
ATOM 737 O O . ALA A 1 93 ? -13.443 -8.160 17.557 1.00 81.56 93 ALA A O 1
ATOM 738 N N . VAL A 1 94 ? -14.960 -6.796 18.495 1.00 78.31 94 VAL A N 1
ATOM 739 C CA . VAL A 1 94 ? -14.772 -5.713 17.514 1.00 78.31 94 VAL A CA 1
ATOM 740 C C . VAL A 1 94 ? -13.368 -5.116 17.616 1.00 78.31 94 VAL A C 1
ATOM 742 O O . VAL A 1 94 ? -12.705 -4.881 16.604 1.00 78.31 94 VAL A O 1
ATOM 745 N N . LYS A 1 95 ? -12.869 -4.952 18.845 1.00 82.00 95 LYS A N 1
ATOM 746 C CA . LYS A 1 95 ? -11.498 -4.514 19.121 1.00 82.00 95 LYS A CA 1
ATOM 747 C C . LYS A 1 95 ? -10.456 -5.435 18.485 1.00 82.00 95 LYS A C 1
ATOM 749 O O . LYS A 1 95 ? -9.510 -4.949 17.864 1.00 82.00 95 LYS A O 1
ATOM 754 N N . ALA A 1 96 ? -10.627 -6.751 18.618 1.00 83.81 96 ALA A N 1
ATOM 755 C CA . ALA A 1 96 ? -9.728 -7.733 18.017 1.00 83.81 96 ALA A CA 1
ATOM 756 C C . ALA A 1 96 ? -9.763 -7.682 16.480 1.00 83.81 96 ALA A C 1
ATOM 758 O O . ALA A 1 96 ? -8.703 -7.672 15.853 1.00 83.81 96 ALA A O 1
ATOM 759 N N . GLY A 1 97 ? -10.955 -7.571 15.883 1.00 84.06 97 GLY A N 1
ATOM 760 C CA . GLY A 1 97 ? -11.124 -7.459 14.431 1.00 84.06 97 GLY A CA 1
ATOM 761 C C . GLY A 1 97 ? -10.442 -6.220 13.846 1.00 84.06 97 GLY A C 1
ATOM 762 O O . GLY A 1 97 ? -9.617 -6.334 12.941 1.00 84.06 97 GLY A O 1
ATOM 763 N N . LEU A 1 98 ? -10.704 -5.038 14.411 1.00 82.94 98 LEU A N 1
ATOM 764 C CA . LEU A 1 98 ? -10.078 -3.791 13.956 1.00 82.94 98 LEU A CA 1
ATOM 765 C C . LEU A 1 98 ? -8.557 -3.810 14.126 1.00 82.94 98 LEU A C 1
ATOM 767 O O . LEU A 1 98 ? -7.834 -3.336 13.247 1.00 82.94 98 LEU A O 1
ATOM 771 N N . LYS A 1 99 ? -8.056 -4.394 15.222 1.00 86.69 99 LYS A N 1
ATOM 772 C CA . LYS A 1 99 ? -6.615 -4.564 15.436 1.00 86.69 99 LYS A CA 1
ATOM 773 C C . LYS A 1 99 ? -5.991 -5.457 14.363 1.00 86.69 99 LYS A C 1
ATOM 775 O O . LYS A 1 99 ? -4.959 -5.089 13.812 1.00 86.69 99 LYS A O 1
ATOM 780 N N . ALA A 1 100 ? -6.625 -6.583 14.039 1.00 87.31 100 ALA A N 1
ATOM 781 C CA . ALA A 1 100 ? -6.141 -7.495 13.006 1.00 87.31 100 ALA A CA 1
ATOM 782 C C . ALA A 1 100 ? -6.097 -6.829 11.621 1.00 87.31 100 ALA A C 1
ATOM 784 O O . ALA A 1 100 ? -5.092 -6.937 10.923 1.00 87.31 100 ALA A O 1
ATOM 785 N N . ILE A 1 101 ? -7.147 -6.089 11.245 1.00 87.69 101 ILE A N 1
ATOM 786 C CA . ILE A 1 101 ? -7.201 -5.381 9.957 1.00 87.69 101 ILE A CA 1
ATOM 787 C C . ILE A 1 101 ? -6.129 -4.284 9.893 1.00 87.69 101 ILE A C 1
ATOM 789 O O . ILE A 1 101 ? -5.443 -4.151 8.882 1.00 87.69 101 ILE A O 1
ATOM 793 N N . THR A 1 102 ? -5.944 -3.530 10.981 1.00 85.00 102 THR A N 1
ATOM 794 C CA . THR A 1 102 ? -4.932 -2.463 11.050 1.00 85.00 102 THR A CA 1
ATOM 795 C C . THR A 1 102 ? -3.514 -3.022 10.928 1.00 85.00 102 THR A C 1
ATOM 797 O O . THR A 1 102 ? -2.700 -2.473 10.188 1.00 85.00 102 THR A O 1
ATOM 800 N N . GLU A 1 103 ? -3.216 -4.130 11.611 1.00 88.38 103 GLU A N 1
ATOM 801 C CA . GLU A 1 103 ? -1.904 -4.775 11.518 1.00 88.38 103 GLU A CA 1
ATOM 802 C C . GLU A 1 103 ? -1.661 -5.339 10.114 1.00 88.38 103 GLU A C 1
ATOM 804 O O . GLU A 1 103 ? -0.599 -5.120 9.536 1.00 88.38 103 GLU A O 1
ATOM 809 N N . LYS A 1 104 ? -2.674 -5.979 9.516 1.00 89.19 104 LYS A N 1
ATOM 810 C CA . LYS A 1 104 ? -2.601 -6.472 8.136 1.00 89.19 104 LYS A CA 1
ATOM 811 C C . LYS A 1 104 ? -2.296 -5.343 7.149 1.00 89.19 104 LYS A C 1
ATOM 813 O O . LYS A 1 104 ? -1.416 -5.492 6.306 1.00 89.19 104 LYS A O 1
ATOM 818 N N . LEU A 1 105 ? -2.971 -4.201 7.279 1.00 86.88 105 LEU A N 1
ATOM 819 C CA . LEU A 1 105 ? -2.721 -3.032 6.436 1.00 86.88 105 LEU A CA 1
ATOM 820 C C . LEU A 1 105 ? -1.283 -2.513 6.599 1.00 86.88 105 LEU A C 1
ATOM 822 O O . LEU A 1 105 ? -0.621 -2.206 5.612 1.00 86.88 105 LEU A O 1
ATOM 826 N N . ARG A 1 106 ? -0.768 -2.472 7.835 1.00 87.38 106 ARG A N 1
ATOM 827 C CA . ARG A 1 106 ? 0.611 -2.054 8.120 1.00 87.38 106 ARG A CA 1
ATOM 828 C C . ARG A 1 106 ? 1.644 -2.968 7.460 1.00 87.38 106 ARG A C 1
ATOM 830 O O . ARG A 1 106 ? 2.615 -2.470 6.892 1.00 87.38 106 ARG A O 1
ATOM 837 N N . VAL A 1 107 ? 1.432 -4.283 7.520 1.00 90.38 107 VAL A N 1
ATOM 838 C CA . VAL A 1 107 ? 2.292 -5.269 6.850 1.00 90.38 107 VAL A CA 1
ATOM 839 C C . VAL A 1 107 ? 2.271 -5.049 5.336 1.00 90.38 107 VAL A C 1
ATOM 841 O O . VAL A 1 107 ? 3.333 -4.912 4.734 1.00 90.38 107 VAL A O 1
ATOM 844 N N . LEU A 1 108 ? 1.083 -4.909 4.738 1.00 87.69 108 LEU A N 1
ATOM 845 C CA . LEU A 1 108 ? 0.933 -4.675 3.298 1.00 87.69 108 LEU A CA 1
ATOM 846 C C . LEU A 1 108 ? 1.639 -3.398 2.825 1.00 87.69 108 LEU A C 1
ATOM 848 O O . LEU A 1 108 ? 2.328 -3.426 1.810 1.00 87.69 108 LEU A O 1
ATOM 852 N N . ILE A 1 109 ? 1.520 -2.290 3.562 1.00 85.69 109 ILE A N 1
ATOM 853 C CA . ILE A 1 109 ? 2.200 -1.027 3.224 1.00 85.69 109 ILE A CA 1
ATOM 854 C C . ILE A 1 109 ? 3.727 -1.196 3.241 1.00 85.69 109 ILE A C 1
ATOM 856 O O . ILE A 1 109 ? 4.422 -0.684 2.356 1.00 85.69 109 ILE A O 1
ATOM 860 N N . ASN A 1 110 ? 4.258 -1.930 4.224 1.00 88.06 110 ASN A N 1
AT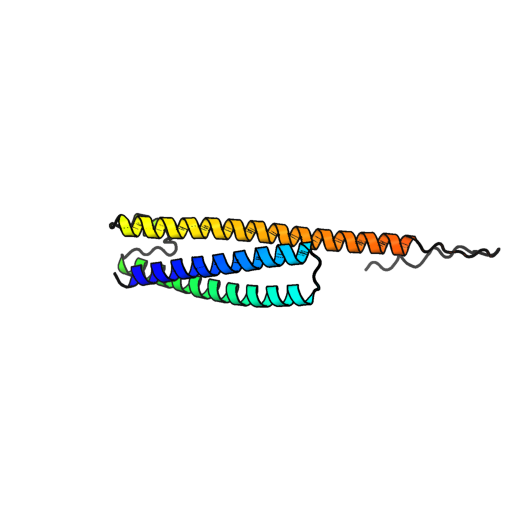OM 861 C CA . ASN A 1 110 ? 5.687 -2.229 4.293 1.00 88.06 110 ASN A CA 1
ATOM 862 C C . ASN A 1 110 ? 6.136 -3.090 3.107 1.00 88.06 110 ASN A C 1
ATOM 864 O O . ASN A 1 110 ? 7.153 -2.780 2.490 1.00 88.06 110 ASN A O 1
ATOM 868 N N . GLU A 1 111 ? 5.377 -4.131 2.758 1.00 87.81 111 GLU A N 1
ATOM 869 C CA . GLU A 1 111 ? 5.681 -4.977 1.600 1.00 87.81 111 GLU A CA 1
ATOM 870 C C . GLU A 1 111 ? 5.654 -4.183 0.289 1.00 87.81 111 GLU A C 1
ATOM 872 O O . GLU A 1 111 ? 6.602 -4.263 -0.491 1.00 87.81 111 GLU A O 1
ATOM 877 N N . ILE A 1 112 ? 4.626 -3.356 0.066 1.00 86.25 112 ILE A N 1
ATOM 878 C CA . ILE A 1 112 ? 4.542 -2.480 -1.113 1.00 86.25 112 ILE A CA 1
ATOM 879 C C . ILE A 1 112 ? 5.771 -1.567 -1.188 1.00 86.25 112 ILE A C 1
ATOM 881 O O . ILE A 1 112 ? 6.368 -1.421 -2.253 1.00 86.25 112 ILE A O 1
ATOM 885 N N . SER A 1 113 ? 6.184 -0.982 -0.060 1.00 83.56 113 SER A N 1
ATOM 886 C CA . SER A 1 113 ? 7.361 -0.106 -0.002 1.00 83.56 113 SER A CA 1
ATOM 887 C C . SER A 1 113 ? 8.655 -0.846 -0.356 1.00 83.56 113 SER A C 1
ATOM 889 O O . SER A 1 113 ? 9.491 -0.307 -1.082 1.00 83.56 113 SER A O 1
ATOM 891 N N . GLN A 1 114 ? 8.816 -2.088 0.110 1.00 87.06 114 GLN A N 1
ATOM 892 C CA . GLN A 1 114 ? 9.973 -2.922 -0.228 1.00 87.06 114 GLN A CA 1
ATOM 893 C C . GLN A 1 114 ? 10.004 -3.281 -1.716 1.00 87.06 114 GLN A C 1
ATOM 895 O O . GLN A 1 114 ? 11.039 -3.105 -2.361 1.00 87.06 114 GLN A O 1
ATOM 900 N N . VAL A 1 115 ? 8.876 -3.733 -2.276 1.00 84.56 115 VAL A N 1
ATOM 901 C CA . VAL A 1 115 ? 8.776 -4.081 -3.703 1.00 84.56 115 VAL A CA 1
ATOM 902 C C . VAL A 1 115 ? 9.013 -2.849 -4.575 1.00 84.56 115 VAL A C 1
ATOM 904 O O . VAL A 1 115 ? 9.744 -2.922 -5.558 1.00 84.56 115 VAL A O 1
ATOM 907 N N . ASN A 1 116 ? 8.475 -1.690 -4.195 1.00 84.00 116 ASN A N 1
ATOM 908 C CA . ASN A 1 116 ? 8.688 -0.450 -4.937 1.00 84.00 116 ASN A CA 1
ATOM 909 C C . ASN A 1 116 ? 10.168 -0.023 -4.939 1.00 84.00 116 ASN A C 1
ATOM 911 O O . ASN A 1 116 ? 10.705 0.322 -5.989 1.00 84.00 116 ASN A O 1
ATOM 915 N N . ASN A 1 117 ? 10.854 -0.113 -3.795 1.00 85.31 117 ASN A N 1
ATOM 916 C CA . ASN A 1 117 ? 12.293 0.160 -3.719 1.00 85.31 117 ASN A CA 1
ATOM 917 C C . ASN A 1 117 ? 13.093 -0.822 -4.594 1.00 85.31 117 ASN A C 1
ATOM 919 O O . ASN A 1 117 ? 13.954 -0.408 -5.366 1.00 85.31 117 ASN A O 1
ATOM 923 N N . SER A 1 118 ? 12.752 -2.114 -4.560 1.00 82.69 118 SER A N 1
ATOM 924 C CA . SER A 1 118 ? 13.373 -3.110 -5.441 1.00 82.69 118 SER A CA 1
ATOM 925 C C . SER A 1 118 ? 13.162 -2.779 -6.923 1.00 82.69 118 SER A C 1
ATOM 927 O O . SER A 1 118 ? 14.118 -2.798 -7.695 1.00 82.69 118 SER A O 1
ATOM 929 N N . ASN A 1 119 ? 11.949 -2.384 -7.317 1.00 84.38 119 ASN A N 1
ATOM 930 C CA . ASN A 1 119 ? 11.645 -1.982 -8.691 1.00 84.38 119 ASN A CA 1
ATOM 931 C C . ASN A 1 119 ? 12.433 -0.733 -9.118 1.00 84.38 119 ASN A C 1
ATOM 933 O O . ASN A 1 119 ? 12.939 -0.685 -10.238 1.00 84.38 119 ASN A O 1
ATOM 937 N N . GLN A 1 120 ? 12.588 0.259 -8.234 1.00 84.62 120 GLN A N 1
ATOM 938 C CA . GLN A 1 120 ? 13.431 1.432 -8.494 1.00 84.62 120 GLN A CA 1
ATOM 939 C C . GLN A 1 120 ? 14.898 1.045 -8.705 1.00 84.62 120 GLN A C 1
ATOM 941 O O . GLN A 1 120 ? 15.532 1.537 -9.638 1.00 84.62 120 GLN A O 1
ATOM 946 N N . GLN A 1 121 ? 15.429 0.139 -7.879 1.00 85.12 121 GLN A N 1
ATOM 947 C CA . GLN A 1 121 ? 16.796 -0.361 -8.021 1.00 85.12 121 GLN A CA 1
ATOM 948 C C . GLN A 1 121 ? 16.995 -1.106 -9.343 1.00 85.12 121 GLN A C 1
ATOM 950 O O . GLN A 1 121 ? 17.966 -0.828 -10.040 1.00 85.12 121 GLN A O 1
ATOM 955 N N . LEU A 1 122 ? 16.065 -1.990 -9.722 1.00 82.62 122 LEU A N 1
ATOM 956 C CA . LEU A 1 122 ? 16.117 -2.713 -10.997 1.00 82.62 122 LEU A CA 1
ATOM 957 C C . LEU A 1 122 ? 16.163 -1.748 -12.185 1.00 82.62 122 LEU A C 1
ATOM 959 O O . LEU A 1 122 ? 17.050 -1.856 -13.028 1.00 82.62 122 LEU A O 1
ATOM 963 N N . ILE A 1 123 ? 15.269 -0.754 -12.210 1.00 83.12 123 ILE A N 1
ATOM 964 C CA . ILE A 1 123 ? 15.245 0.276 -13.260 1.00 83.12 123 ILE A CA 1
ATOM 965 C C . ILE A 1 123 ? 16.579 1.033 -13.307 1.00 83.12 123 ILE A C 1
ATOM 967 O O . ILE A 1 123 ? 17.138 1.234 -14.387 1.00 83.12 123 ILE A O 1
ATOM 971 N N . GLN A 1 124 ? 17.115 1.423 -12.148 1.00 83.44 124 GLN A N 1
ATOM 972 C CA . GLN A 1 124 ? 18.388 2.133 -12.065 1.00 83.44 124 GLN A CA 1
ATOM 973 C C . GLN A 1 124 ? 19.550 1.282 -12.595 1.00 83.44 124 GLN A C 1
ATOM 975 O O . GLN A 1 124 ? 20.372 1.779 -13.363 1.00 83.44 124 GLN A O 1
ATOM 980 N N . THR A 1 125 ? 19.610 0.000 -12.227 1.00 80.19 125 THR A N 1
ATOM 981 C CA . THR A 1 125 ? 20.630 -0.934 -12.719 1.00 80.19 125 THR A CA 1
ATOM 982 C C . THR A 1 125 ? 20.535 -1.121 -14.231 1.00 80.19 125 THR A C 1
ATOM 984 O O . THR A 1 125 ? 21.562 -1.055 -14.908 1.00 80.19 125 THR A O 1
ATOM 987 N N . SER A 1 126 ? 19.328 -1.279 -14.783 1.00 81.88 126 SER A N 1
ATOM 988 C CA . SER A 1 126 ? 19.121 -1.381 -16.232 1.00 81.88 126 SER A CA 1
ATOM 989 C C . SER A 1 126 ? 19.605 -0.128 -16.966 1.00 81.88 126 SER A C 1
ATOM 991 O O . SER A 1 126 ? 20.305 -0.241 -17.972 1.00 81.88 126 SER A O 1
ATOM 993 N N . LEU A 1 127 ? 19.310 1.069 -16.444 1.00 82.56 127 LEU A N 1
ATOM 994 C CA . LEU A 1 127 ? 19.797 2.331 -17.013 1.00 82.56 127 LEU A CA 1
ATOM 995 C C . LEU A 1 127 ? 21.326 2.438 -16.959 1.00 82.56 127 LEU A C 1
ATOM 997 O O . LEU A 1 127 ? 21.946 2.791 -17.962 1.00 82.56 127 LEU A O 1
ATOM 1001 N N . SER A 1 128 ? 21.946 2.088 -15.829 1.00 81.19 128 SER A N 1
ATOM 1002 C CA . SER A 1 128 ? 23.408 2.081 -15.697 1.00 81.19 128 SER A CA 1
ATOM 1003 C C . SER A 1 128 ? 24.073 1.095 -16.661 1.00 81.19 128 SER A C 1
ATOM 1005 O O . SER A 1 128 ? 25.104 1.419 -17.246 1.00 81.19 128 SER A O 1
ATOM 1007 N N . TYR A 1 129 ? 23.477 -0.080 -16.882 1.00 82.69 129 TYR A N 1
ATOM 1008 C CA . TYR A 1 129 ? 23.977 -1.051 -17.856 1.00 82.69 129 TYR A CA 1
ATOM 1009 C C . TYR A 1 129 ? 23.879 -0.538 -19.298 1.00 82.69 129 TYR A C 1
ATOM 1011 O O . TYR A 1 129 ? 24.830 -0.687 -20.069 1.00 82.69 129 TYR A O 1
ATOM 1019 N N . ILE A 1 130 ? 22.763 0.102 -19.665 1.00 80.94 130 ILE A N 1
ATOM 1020 C CA . ILE A 1 130 ? 22.600 0.738 -20.981 1.00 80.94 130 ILE A CA 1
ATOM 1021 C C . ILE A 1 130 ? 23.651 1.837 -21.168 1.00 80.94 130 ILE A C 1
ATOM 1023 O O . ILE A 1 130 ? 24.317 1.869 -22.201 1.00 80.94 130 ILE A O 1
ATOM 1027 N N . GLN A 1 131 ? 23.848 2.701 -20.168 1.00 79.25 131 GLN A N 1
ATOM 1028 C CA . GLN A 1 131 ? 24.844 3.771 -20.220 1.00 79.25 131 GLN A CA 1
ATOM 1029 C C . GLN A 1 131 ? 26.266 3.219 -20.383 1.00 79.25 131 GLN A C 1
ATOM 1031 O O . GLN A 1 131 ? 26.984 3.645 -21.284 1.00 79.25 131 GLN A O 1
ATOM 1036 N N . TYR A 1 132 ? 26.643 2.216 -19.588 1.00 82.25 132 TYR A N 1
ATOM 1037 C CA . TYR A 1 132 ? 27.930 1.534 -19.720 1.00 82.25 132 TYR A CA 1
ATOM 1038 C C . TYR A 1 132 ? 28.111 0.909 -21.112 1.00 82.25 132 TYR A C 1
ATOM 1040 O O . TYR A 1 132 ? 29.163 1.044 -21.738 1.00 82.25 132 TYR A O 1
ATOM 1048 N N . SER A 1 133 ? 27.066 0.265 -21.637 1.00 80.00 133 SER A N 1
ATOM 1049 C CA . SER A 1 133 ? 27.088 -0.341 -22.972 1.00 80.00 133 SER A CA 1
ATOM 1050 C C . SER A 1 133 ? 27.275 0.710 -24.072 1.00 80.00 133 SER A C 1
ATOM 1052 O O . SER A 1 133 ? 28.044 0.489 -25.009 1.00 80.00 133 SER A O 1
ATOM 1054 N N . LEU A 1 134 ? 26.626 1.873 -23.948 1.00 77.50 134 LEU A N 1
ATOM 1055 C CA . LEU A 1 134 ? 26.818 3.010 -24.850 1.00 77.50 134 LEU A CA 1
ATOM 1056 C C . LEU A 1 134 ? 28.244 3.562 -24.764 1.00 77.50 134 LEU A C 1
ATOM 1058 O O . LEU A 1 134 ? 28.872 3.768 -25.799 1.00 77.50 134 LEU A O 1
ATOM 1062 N N . GLU A 1 135 ? 28.784 3.746 -23.559 1.00 78.62 135 GLU A N 1
ATOM 1063 C CA . GLU A 1 135 ? 30.165 4.196 -23.355 1.00 78.62 135 GLU A CA 1
ATOM 1064 C C . GLU A 1 135 ? 31.166 3.240 -24.017 1.00 78.62 135 GLU A C 1
ATOM 1066 O O . GLU A 1 135 ? 32.061 3.683 -24.736 1.00 78.62 135 GLU A O 1
ATOM 1071 N N . MET A 1 136 ? 30.979 1.924 -23.872 1.00 79.00 136 MET A N 1
ATOM 1072 C CA . MET A 1 136 ? 31.810 0.921 -24.545 1.00 79.00 136 MET A CA 1
ATOM 1073 C C . MET A 1 136 ? 31.705 0.963 -26.076 1.00 79.00 136 MET A C 1
ATOM 1075 O O . MET A 1 136 ? 32.705 0.740 -26.763 1.00 79.00 136 MET A O 1
ATOM 1079 N N . LEU A 1 137 ? 30.512 1.213 -26.626 1.00 75.56 137 LEU A N 1
ATOM 1080 C CA . LEU A 1 137 ? 30.309 1.344 -28.072 1.00 75.56 137 LEU A CA 1
ATOM 1081 C C . LEU A 1 137 ? 30.973 2.614 -28.620 1.00 75.56 137 LEU A C 1
ATOM 1083 O O . LEU A 1 137 ? 31.614 2.561 -29.668 1.00 75.56 137 LEU A O 1
ATOM 1087 N N . VAL A 1 138 ? 30.874 3.731 -27.895 1.00 68.88 138 VAL A N 1
ATOM 1088 C CA . VAL A 1 138 ? 31.494 5.014 -28.264 1.00 68.88 138 VAL A CA 1
ATOM 1089 C C . VAL A 1 138 ? 33.025 4.940 -28.181 1.00 68.88 138 VAL A C 1
ATOM 1091 O O . VAL A 1 138 ? 33.711 5.422 -29.079 1.00 68.88 138 VAL A O 1
ATOM 1094 N N . GLN A 1 139 ? 33.581 4.263 -27.172 1.00 59.16 139 GLN A N 1
ATOM 1095 C CA . GLN A 1 139 ? 35.033 4.051 -27.015 1.00 59.16 139 GLN A CA 1
ATOM 1096 C C . GLN A 1 139 ? 35.646 3.166 -28.124 1.00 59.16 139 GLN A C 1
ATOM 1098 O O . GLN A 1 139 ? 36.857 3.186 -28.337 1.00 59.16 139 GLN A O 1
ATOM 1103 N N . LYS A 1 140 ? 34.831 2.385 -28.850 1.00 54.38 140 LYS A N 1
ATOM 1104 C CA . LYS A 1 140 ? 35.273 1.456 -29.907 1.00 54.38 140 LYS A CA 1
ATOM 1105 C C . LYS A 1 140 ? 35.392 2.069 -31.305 1.00 54.38 140 LYS A C 1
ATOM 1107 O O . LYS A 1 140 ? 35.641 1.322 -32.249 1.00 54.38 140 LYS A O 1
ATOM 1112 N N . GLN A 1 141 ? 35.261 3.384 -31.469 1.00 47.31 141 GLN A N 1
ATOM 1113 C CA . GLN A 1 141 ? 35.659 4.057 -32.709 1.00 47.31 141 GLN A CA 1
ATOM 1114 C C . GLN A 1 141 ? 37.116 4.531 -32.595 1.00 47.31 141 GLN A C 1
ATOM 1116 O O . GLN A 1 141 ? 37.356 5.654 -32.150 1.00 47.31 141 GLN A O 1
ATOM 1121 N N . PRO A 1 142 ? 38.124 3.723 -32.985 1.00 48.09 142 PRO A N 1
ATOM 1122 C CA . PRO A 1 142 ? 39.446 4.277 -33.200 1.00 48.09 142 PRO A CA 1
ATOM 1123 C C . PRO A 1 142 ? 39.345 5.273 -34.357 1.00 48.09 142 PRO A C 1
ATOM 1125 O O . PRO A 1 142 ? 38.835 4.948 -35.431 1.00 48.09 142 PRO A O 1
ATOM 1128 N N . ALA A 1 143 ? 39.854 6.484 -34.152 1.00 50.03 143 ALA A N 1
ATOM 1129 C CA . ALA A 1 143 ? 40.167 7.390 -35.245 1.00 50.03 143 ALA A CA 1
ATOM 1130 C C . ALA A 1 143 ? 41.288 6.753 -36.087 1.00 50.03 143 ALA A C 1
ATOM 1132 O O . ALA A 1 143 ? 42.470 7.020 -35.883 1.00 50.03 143 ALA A O 1
ATOM 1133 N N . ILE A 1 144 ? 40.935 5.852 -37.007 1.00 50.56 144 ILE A N 1
ATOM 1134 C CA . ILE A 1 144 ? 41.875 5.319 -37.993 1.00 50.56 144 ILE A CA 1
ATOM 1135 C C . ILE A 1 144 ? 42.011 6.376 -39.085 1.00 50.56 144 ILE A C 1
ATOM 1137 O O . ILE A 1 144 ? 41.255 6.412 -40.050 1.00 50.56 144 ILE A O 1
ATOM 1141 N N . GLY A 1 145 ? 42.990 7.257 -38.903 1.00 45.38 145 GLY A N 1
ATOM 1142 C CA . GLY A 1 145 ? 43.534 8.110 -39.948 1.00 45.38 145 GLY A CA 1
ATOM 1143 C C . GLY A 1 145 ? 45.021 7.822 -40.099 1.00 45.38 145 GLY A C 1
ATOM 1144 O O . GLY A 1 145 ? 45.840 8.477 -39.464 1.00 45.38 145 GLY A O 1
ATOM 1145 N N . TYR A 1 146 ? 45.387 6.842 -40.930 1.00 46.81 146 TYR A N 1
ATOM 1146 C CA . TYR A 1 146 ? 46.769 6.703 -41.393 1.00 46.81 146 TYR A CA 1
ATOM 1147 C C . TYR A 1 146 ? 46.997 7.719 -42.518 1.00 46.81 146 TYR A C 1
ATOM 1149 O O . TYR A 1 146 ? 46.678 7.466 -43.676 1.00 46.81 146 TYR A O 1
ATOM 1157 N N . GLY A 1 147 ? 47.517 8.894 -42.170 1.00 43.97 147 GLY A N 1
ATOM 1158 C CA . GLY A 1 147 ? 47.939 9.913 -43.128 1.00 43.97 147 GLY A CA 1
ATOM 1159 C C . GLY A 1 147 ? 48.978 10.842 -42.492 1.00 43.97 147 GLY A C 1
ATOM 1160 O O . GLY A 1 147 ? 48.819 11.183 -41.320 1.00 43.97 147 GLY A O 1
ATOM 1161 N N . PRO A 1 148 ? 50.038 11.276 -43.202 1.00 45.53 148 PRO A N 1
ATOM 1162 C CA . PRO A 1 148 ? 51.236 11.844 -42.576 1.00 45.53 148 PRO A CA 1
ATOM 1163 C C . PRO A 1 148 ? 51.081 13.276 -42.034 1.00 45.53 148 PRO A C 1
ATOM 1165 O O . PRO A 1 148 ? 52.077 13.889 -41.679 1.00 45.53 148 PRO A O 1
ATOM 1168 N N . ASN A 1 149 ? 49.863 13.818 -41.943 1.00 52.31 149 ASN A N 1
ATOM 1169 C CA . ASN A 1 149 ? 49.608 15.201 -41.532 1.00 52.31 149 ASN A CA 1
ATOM 1170 C C . ASN A 1 149 ? 48.439 15.288 -40.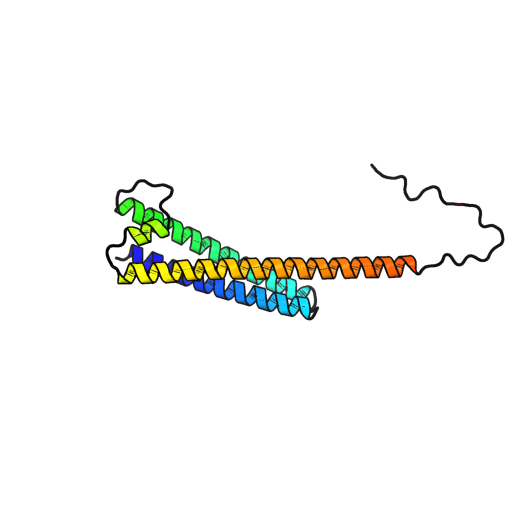536 1.00 52.31 149 ASN A C 1
ATOM 1172 O O . ASN A 1 149 ? 47.415 15.910 -40.812 1.00 52.31 149 ASN A O 1
ATOM 1176 N N . ALA A 1 150 ? 48.573 14.663 -39.366 1.00 49.50 150 ALA A N 1
ATOM 1177 C CA . ALA A 1 150 ? 47.632 14.852 -38.263 1.00 49.50 150 ALA A CA 1
ATOM 1178 C C . ALA A 1 150 ? 48.067 16.051 -37.402 1.00 49.50 150 ALA A C 1
ATOM 1180 O O . ALA A 1 150 ? 48.675 15.905 -36.344 1.00 49.50 150 ALA A O 1
ATOM 1181 N N . GLY A 1 151 ? 47.778 17.260 -37.890 1.00 43.91 151 GLY A N 1
ATOM 1182 C CA . GLY A 1 151 ? 47.854 18.475 -37.082 1.00 43.91 151 GLY A CA 1
ATOM 1183 C C . GLY A 1 151 ? 46.864 18.391 -35.920 1.00 43.91 151 GLY A C 1
ATOM 1184 O O . GLY A 1 151 ? 45.669 18.188 -36.133 1.00 43.91 151 GLY A O 1
ATOM 1185 N N . SER A 1 152 ? 47.381 18.529 -34.700 1.00 49.66 152 SER A N 1
ATOM 1186 C CA . SER A 1 152 ? 46.626 18.503 -33.446 1.00 49.66 152 SER A CA 1
ATOM 1187 C C . SER A 1 152 ? 45.417 19.441 -33.498 1.00 49.66 152 SER A C 1
ATOM 1189 O O . SER A 1 152 ? 45.556 20.663 -33.536 1.00 49.66 152 SER A O 1
ATOM 1191 N N . ARG A 1 153 ? 44.215 18.861 -33.499 1.00 48.84 153 ARG A N 1
ATOM 1192 C CA . ARG A 1 153 ? 42.946 19.572 -33.304 1.00 48.84 153 ARG A CA 1
ATOM 1193 C C . ARG A 1 153 ? 42.253 19.052 -32.047 1.00 48.84 153 ARG A C 1
ATOM 1195 O O . ARG A 1 153 ? 41.107 18.625 -32.089 1.00 48.84 153 ARG A O 1
ATOM 1202 N N . TYR A 1 154 ? 42.959 19.095 -30.921 1.00 49.25 154 TYR A N 1
ATOM 1203 C CA . TYR A 1 154 ? 42.372 18.914 -29.592 1.00 49.25 154 TYR A CA 1
ATOM 1204 C C . TYR A 1 154 ? 42.326 20.259 -28.868 1.00 49.25 154 TYR A C 1
ATOM 1206 O O . TYR A 1 154 ? 43.118 20.504 -27.968 1.00 49.25 154 TYR A O 1
ATOM 1214 N N . ALA A 1 155 ? 41.439 21.160 -29.288 1.00 52.62 155 ALA A N 1
ATOM 1215 C CA . ALA A 1 155 ? 41.134 22.367 -28.516 1.00 52.62 155 ALA A CA 1
ATOM 1216 C C . ALA A 1 155 ? 39.820 23.010 -28.987 1.00 52.62 155 ALA A C 1
ATOM 1218 O O . ALA A 1 155 ? 39.854 24.106 -29.534 1.00 52.62 155 ALA A O 1
ATOM 1219 N N . SER A 1 156 ? 38.663 22.339 -28.852 1.00 55.19 156 SER A N 1
ATOM 1220 C CA . SER A 1 156 ? 37.387 23.092 -28.888 1.00 55.19 156 SER A CA 1
ATOM 1221 C C . SER A 1 156 ? 36.095 22.380 -28.462 1.00 55.19 156 SER A C 1
ATOM 1223 O O . SER A 1 156 ? 35.033 22.963 -28.624 1.00 55.19 156 SER A O 1
ATOM 1225 N N . LEU A 1 157 ? 36.103 21.143 -27.950 1.00 51.69 157 LEU A N 1
ATOM 1226 C CA . LEU A 1 157 ? 34.826 20.435 -27.708 1.00 51.69 157 LEU A CA 1
ATOM 1227 C C . LEU A 1 157 ? 34.418 20.284 -26.238 1.00 51.69 157 LEU A C 1
ATOM 1229 O O . LEU A 1 157 ? 33.368 19.716 -25.968 1.00 51.69 157 LEU A O 1
ATOM 1233 N N . LEU A 1 158 ? 35.200 20.816 -25.293 1.00 53.34 158 LEU A N 1
ATOM 1234 C CA . LEU A 1 158 ? 34.864 20.781 -23.861 1.00 53.34 158 LEU A CA 1
ATOM 1235 C C . LEU A 1 158 ? 34.698 22.169 -23.222 1.00 53.34 158 LEU A C 1
ATOM 1237 O O . LEU A 1 158 ? 34.501 22.243 -22.014 1.00 53.34 158 LEU A O 1
ATOM 1241 N N . ASP A 1 159 ? 34.735 23.250 -24.007 1.00 47.91 159 ASP A N 1
ATOM 1242 C CA . ASP A 1 159 ? 34.662 24.622 -23.485 1.00 47.91 159 ASP A CA 1
ATOM 1243 C C . ASP A 1 159 ? 33.331 25.300 -23.842 1.00 47.91 159 ASP A C 1
ATOM 1245 O O . ASP A 1 159 ? 33.258 26.307 -24.540 1.00 47.91 159 ASP A O 1
ATOM 1249 N N . ALA A 1 160 ? 32.243 24.682 -23.388 1.00 44.25 160 ALA A N 1
ATOM 1250 C CA . ALA A 1 160 ? 30.942 25.331 -23.266 1.00 44.25 160 ALA A CA 1
ATOM 1251 C C . ALA A 1 160 ? 30.232 24.791 -22.017 1.00 44.25 160 ALA A C 1
ATOM 1253 O O . ALA A 1 160 ? 29.176 24.165 -22.075 1.00 44.25 160 ALA A O 1
ATOM 1254 N N . ARG A 1 161 ? 30.871 25.001 -20.863 1.00 42.41 161 ARG A N 1
ATOM 1255 C CA . ARG A 1 161 ? 30.162 25.165 -19.594 1.00 42.41 161 ARG A CA 1
ATOM 1256 C C . ARG A 1 161 ? 29.829 26.653 -19.474 1.00 42.41 161 ARG A C 1
ATOM 1258 O O . ARG A 1 161 ? 30.760 27.434 -19.314 1.00 42.41 161 ARG A O 1
ATOM 1265 N N . ILE A 1 162 ? 28.545 26.998 -19.577 1.00 41.88 162 ILE A N 1
ATOM 1266 C CA . ILE A 1 162 ? 27.745 27.945 -18.766 1.00 41.88 162 ILE A CA 1
ATOM 1267 C C . ILE A 1 162 ? 26.288 27.709 -19.168 1.00 41.88 162 ILE A C 1
ATOM 1269 O O . ILE A 1 162 ? 26.008 27.738 -20.387 1.00 41.88 162 ILE A O 1
#

InterPro domains:
  IPR007809 FlgN-like protein [PF05130] (1-150)
  IPR036679 FlgN-like superfamily [SSF140566] (2-137)

Sequence (162 aa):
MESLDKLTQVMVSLVDAHERLLGLAKEKQAVLIDGSGVEELQRFLYRESTLVDAIQKLEHQRLACVQEYSLRLGVKEESLTMVDLIKMQENTAVKAGLKAITEKLRVLINEISQVNNSNQQLIQTSLSYIQYSLEMLVQKQPAIGYGPNAGSRYASLLDARI

Organism: NCBI:txid2833578

pLDDT: mean 76.41, std 13.68, range [41.88, 90.88]